Protein AF-A0A7J3L1S1-F1 (afdb_monomer)

Radius of gyration: 15.51 Å; Cα contacts (8 Å, |Δi|>4): 106; chains: 1; bounding box: 46×16×40 Å

pLDDT: mean 95.76, std 6.61, range [57.06, 98.81]

Structure (mmCIF, N/CA/C/O backbone):
data_AF-A0A7J3L1S1-F1
#
_entry.id   AF-A0A7J3L1S1-F1
#
loop_
_atom_site.group_PDB
_atom_site.id
_atom_site.type_symbol
_atom_site.label_atom_id
_atom_site.label_alt_id
_atom_site.label_comp_id
_atom_site.label_asym_id
_atom_site.label_entity_id
_atom_site.label_seq_id
_atom_site.pdbx_PDB_ins_code
_atom_site.Cartn_x
_atom_site.Cartn_y
_atom_site.Cartn_z
_atom_site.occupancy
_atom_site.B_iso_or_equiv
_atom_site.auth_seq_id
_atom_site.auth_comp_id
_atom_site.auth_asym_id
_atom_site.auth_atom_id
_atom_site.pdbx_PDB_model_num
ATOM 1 N N . MET A 1 1 ? -27.375 1.795 19.978 1.00 57.06 1 MET A N 1
ATOM 2 C CA . MET A 1 1 ? -25.918 1.602 20.070 1.00 57.06 1 MET A CA 1
ATOM 3 C C . MET A 1 1 ? -25.307 2.555 19.079 1.00 57.06 1 MET A C 1
ATOM 5 O O . MET A 1 1 ? -25.793 2.612 17.955 1.00 57.06 1 MET A O 1
ATOM 9 N N . GLU A 1 2 ? -24.356 3.355 19.528 1.00 73.62 2 GLU A N 1
ATOM 10 C CA . GLU A 1 2 ? -23.560 4.195 18.642 1.00 73.62 2 GLU A CA 1
ATOM 11 C C . GLU A 1 2 ? -22.643 3.269 17.837 1.00 73.62 2 GLU A C 1
ATOM 13 O O . GLU A 1 2 ? -22.141 2.281 18.372 1.00 73.62 2 GLU A O 1
ATOM 18 N N . SER A 1 3 ? -22.545 3.484 16.529 1.00 80.62 3 SER A N 1
ATOM 19 C CA . SER A 1 3 ? -21.668 2.691 15.669 1.00 80.62 3 SER A CA 1
ATOM 20 C C . SER A 1 3 ? -20.229 3.158 15.855 1.00 80.62 3 SER A C 1
ATOM 22 O O . SER A 1 3 ? -19.973 4.352 15.697 1.00 80.62 3 SER A O 1
ATOM 24 N N . ASP A 1 4 ? -19.305 2.235 16.126 1.00 87.75 4 ASP A N 1
ATOM 25 C CA . ASP A 1 4 ? -17.877 2.545 16.201 1.00 87.75 4 ASP A CA 1
ATOM 26 C C . ASP A 1 4 ? -17.388 3.185 14.891 1.00 87.75 4 ASP A C 1
ATOM 28 O O . ASP A 1 4 ? -17.614 2.667 13.792 1.00 87.75 4 ASP A O 1
ATOM 32 N N . ILE A 1 5 ? -16.707 4.327 15.005 1.00 95.00 5 ILE A N 1
ATOM 33 C CA . ILE A 1 5 ? -16.059 4.997 13.873 1.00 95.00 5 ILE A CA 1
ATOM 34 C C . ILE A 1 5 ? -14.650 4.432 13.716 1.00 95.00 5 ILE A C 1
ATOM 36 O O . ILE A 1 5 ? -13.902 4.321 14.687 1.00 95.00 5 ILE A O 1
ATOM 40 N N . TYR A 1 6 ? -14.258 4.145 12.477 1.00 96.94 6 TYR A N 1
ATOM 41 C CA . TYR A 1 6 ? -12.900 3.738 12.133 1.00 96.94 6 TYR A CA 1
ATOM 42 C C . TYR A 1 6 ? -12.324 4.619 11.028 1.00 96.94 6 TYR A C 1
ATOM 44 O O . TYR A 1 6 ? -13.036 5.070 10.131 1.00 96.94 6 TYR A O 1
ATOM 52 N N . PHE A 1 7 ? -11.008 4.805 11.065 1.00 97.81 7 PHE A N 1
ATOM 53 C CA . PHE A 1 7 ? -10.239 5.483 10.029 1.00 97.81 7 PHE A CA 1
ATOM 54 C C . PHE A 1 7 ? -9.275 4.507 9.361 1.00 97.81 7 PHE A C 1
ATOM 56 O O . PHE A 1 7 ? -8.709 3.628 10.015 1.00 97.81 7 PHE A O 1
ATOM 63 N N . ILE A 1 8 ? -9.055 4.689 8.059 1.00 98.25 8 ILE A N 1
ATOM 64 C CA . ILE A 1 8 ? -8.048 3.944 7.304 1.00 98.25 8 ILE A CA 1
ATOM 65 C C . ILE A 1 8 ? -6.908 4.892 6.937 1.00 98.25 8 ILE A C 1
ATOM 67 O O . ILE A 1 8 ? -7.120 5.895 6.259 1.00 98.25 8 ILE A O 1
ATOM 71 N N . GLY A 1 9 ? -5.696 4.559 7.379 1.00 98.38 9 GLY A N 1
ATOM 72 C CA . GLY A 1 9 ? -4.464 5.240 6.980 1.00 98.38 9 GLY A CA 1
ATOM 73 C C . GLY A 1 9 ? -3.736 4.442 5.905 1.00 98.38 9 GLY A C 1
ATOM 74 O O . GLY A 1 9 ? -3.583 3.229 6.051 1.00 98.38 9 GLY A O 1
ATOM 75 N N . ILE A 1 10 ? -3.284 5.103 4.836 1.00 98.62 10 ILE A N 1
ATOM 76 C CA . IL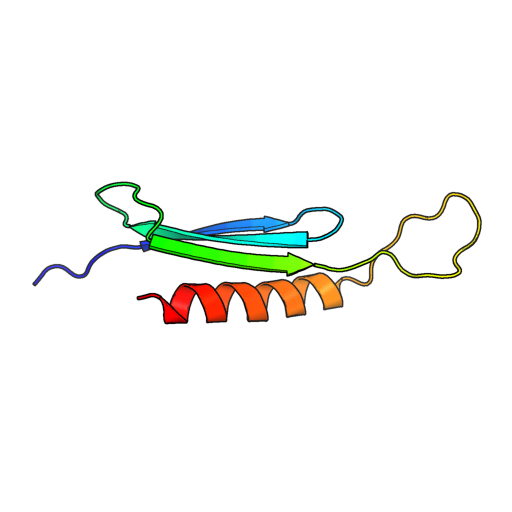E A 1 10 ? -2.574 4.465 3.718 1.00 98.62 10 ILE A CA 1
ATOM 77 C C . ILE A 1 10 ? -1.262 5.199 3.467 1.00 98.62 10 ILE A C 1
ATOM 79 O O . ILE A 1 10 ? -1.251 6.413 3.282 1.00 98.62 10 ILE A O 1
ATOM 83 N N . ASP A 1 11 ? -0.174 4.436 3.433 1.00 98.56 11 ASP A N 1
ATOM 84 C CA . ASP A 1 11 ? 1.168 4.885 3.074 1.00 98.56 11 ASP A CA 1
ATOM 85 C C . ASP A 1 11 ? 1.591 4.174 1.781 1.00 98.56 11 ASP A C 1
ATOM 87 O O . ASP A 1 11 ? 1.791 2.955 1.770 1.00 98.56 11 ASP A O 1
ATOM 91 N N . LEU A 1 12 ? 1.666 4.931 0.682 1.00 97.94 12 LEU A N 1
ATOM 92 C CA . LEU A 1 12 ? 2.130 4.463 -0.625 1.00 97.94 12 LEU A CA 1
ATOM 93 C C . LEU A 1 12 ? 3.644 4.685 -0.724 1.00 97.94 12 LEU A C 1
ATOM 95 O O . LEU A 1 12 ? 4.112 5.712 -1.217 1.00 97.94 12 LEU A O 1
ATOM 99 N N . GLY A 1 13 ? 4.414 3.712 -0.244 1.00 96.81 13 GLY A N 1
ATOM 100 C CA . GLY A 1 13 ? 5.868 3.735 -0.326 1.00 96.81 13 GLY A CA 1
ATOM 101 C C . GLY A 1 13 ? 6.389 3.292 -1.693 1.00 96.81 13 GLY A C 1
ATOM 102 O O . GLY A 1 13 ? 5.676 2.708 -2.509 1.00 96.81 13 GLY A O 1
ATOM 103 N N . THR A 1 14 ? 7.684 3.502 -1.927 1.00 96.00 14 THR A N 1
ATOM 104 C CA . THR A 1 14 ? 8.339 3.131 -3.194 1.00 96.00 14 THR A CA 1
ATOM 105 C C . THR A 1 14 ? 8.313 1.627 -3.462 1.00 96.00 14 THR A C 1
ATOM 107 O O . THR A 1 14 ? 8.209 1.224 -4.609 1.00 96.00 14 THR A O 1
ATOM 110 N N . GLN A 1 15 ? 8.409 0.781 -2.434 1.00 95.75 15 GLN A N 1
ATOM 111 C CA . GLN A 1 15 ? 8.484 -0.682 -2.608 1.00 95.75 15 GLN A CA 1
ATOM 112 C C . GLN A 1 15 ? 7.408 -1.449 -1.837 1.00 95.75 15 GLN A C 1
ATOM 114 O O . GLN A 1 15 ? 7.414 -2.678 -1.797 1.00 95.75 15 GLN A O 1
ATOM 119 N N . SER A 1 16 ? 6.496 -0.732 -1.188 1.00 98.06 16 SER A N 1
ATOM 120 C CA . SER A 1 16 ? 5.388 -1.350 -0.477 1.00 98.06 16 SER A CA 1
ATOM 121 C C . SER A 1 16 ? 4.286 -0.345 -0.197 1.00 98.06 16 SER A C 1
ATOM 123 O O . SER A 1 16 ? 4.589 0.806 0.124 1.00 98.06 16 SER A O 1
ATOM 125 N N . MET A 1 17 ? 3.046 -0.816 -0.164 1.00 98.69 17 MET A N 1
ATOM 126 C CA . MET A 1 17 ? 1.931 -0.0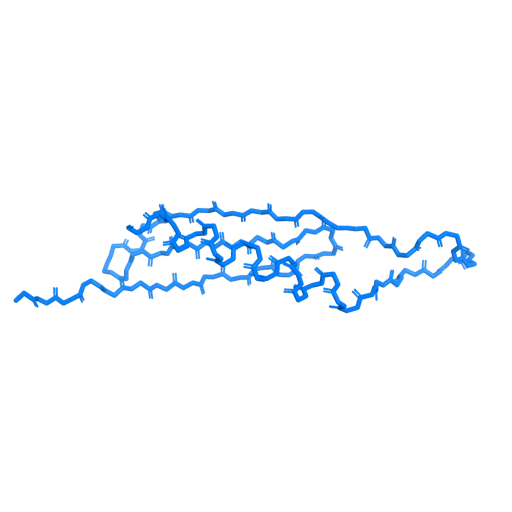99 0.434 1.00 98.69 17 MET A CA 1
ATOM 127 C C . MET A 1 17 ? 1.653 -0.651 1.824 1.00 98.69 17 MET A C 1
ATOM 129 O O . MET A 1 17 ? 1.568 -1.864 2.008 1.00 98.69 17 MET A O 1
ATOM 133 N N . LYS A 1 18 ? 1.462 0.241 2.794 1.00 98.75 18 LYS A N 1
ATOM 134 C CA . LYS A 1 18 ? 1.029 -0.109 4.149 1.00 98.75 18 LYS A CA 1
ATOM 135 C C . LYS A 1 18 ? -0.348 0.479 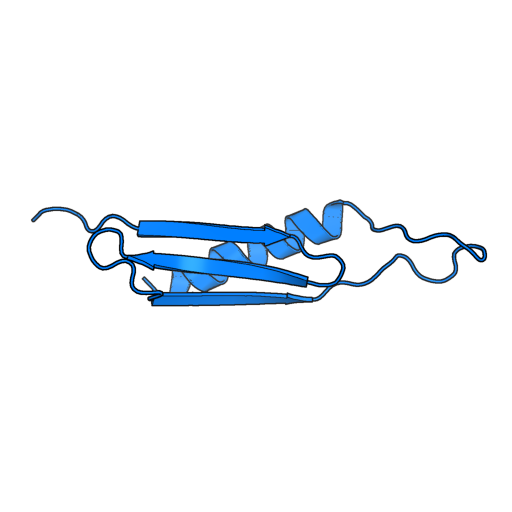4.406 1.00 98.75 18 LYS A C 1
ATOM 137 O O . LYS A 1 18 ? -0.618 1.623 4.045 1.00 98.75 18 LYS A O 1
ATOM 142 N N . THR A 1 19 ? -1.206 -0.289 5.062 1.00 98.81 19 THR A N 1
ATOM 143 C CA . THR A 1 19 ? -2.552 0.152 5.434 1.00 98.81 19 THR A CA 1
ATOM 144 C C . THR A 1 19 ? -2.805 -0.142 6.902 1.00 98.81 19 THR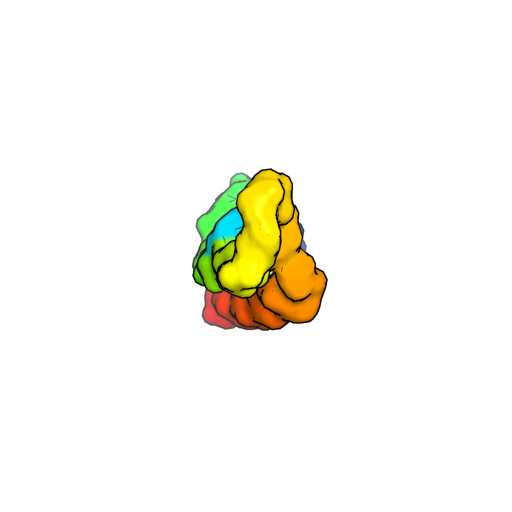 A C 1
ATOM 146 O O . THR A 1 19 ? -2.500 -1.235 7.379 1.00 98.81 19 THR A O 1
ATOM 149 N N . LEU A 1 20 ? -3.351 0.838 7.616 1.00 98.62 20 LEU A N 1
ATOM 150 C CA . LEU A 1 20 ? -3.724 0.744 9.024 1.00 98.62 20 LEU A CA 1
ATOM 151 C C . LEU A 1 20 ? -5.228 0.969 9.171 1.00 98.62 20 LEU A C 1
ATOM 153 O O . LEU A 1 20 ? -5.773 1.869 8.538 1.00 98.62 20 LEU A O 1
ATOM 157 N N . LEU A 1 21 ? -5.866 0.194 10.044 1.00 98.44 21 LEU A N 1
ATOM 158 C CA . LEU A 1 21 ? -7.213 0.455 10.546 1.00 98.44 21 LEU A CA 1
ATOM 159 C C . LEU A 1 21 ? -7.102 0.981 11.976 1.00 98.44 21 LEU A C 1
ATOM 161 O O . LEU A 1 21 ? -6.462 0.351 12.822 1.00 98.44 21 LEU A O 1
ATOM 165 N N . VAL A 1 22 ? -7.708 2.135 12.233 1.00 98.06 22 VAL A N 1
ATOM 166 C CA . VAL A 1 22 ? -7.600 2.872 13.494 1.00 98.06 22 VAL A CA 1
ATOM 167 C C . VAL A 1 22 ? -8.993 3.066 14.083 1.00 98.06 22 VAL A C 1
ATOM 169 O O . VAL A 1 22 ? -9.873 3.580 13.396 1.00 98.06 22 VAL A O 1
ATOM 172 N N . GLN A 1 23 ? -9.198 2.664 15.339 1.00 96.56 23 GLN A N 1
ATOM 173 C CA . GLN A 1 23 ? -10.445 2.925 16.065 1.00 96.56 23 GLN A CA 1
ATOM 174 C C . GLN A 1 23 ? -10.512 4.417 16.425 1.00 96.56 23 GLN A C 1
ATOM 176 O O . GLN A 1 23 ? -9.534 4.994 16.905 1.00 96.56 23 GLN A O 1
ATOM 181 N N . GLY A 1 24 ? -11.644 5.053 16.127 1.00 95.44 24 GLY A N 1
ATOM 182 C CA . GLY A 1 24 ? -11.763 6.508 16.060 1.00 95.44 24 GLY A CA 1
ATOM 183 C C . GLY A 1 24 ? -11.744 7.234 17.402 1.00 95.44 24 GLY A C 1
ATOM 184 O O . GLY A 1 24 ? -11.277 8.366 17.457 1.00 95.44 24 GLY A O 1
ATOM 185 N N . GLU A 1 25 ? -12.204 6.602 18.480 1.00 94.75 25 GLU A N 1
ATOM 186 C CA . GLU A 1 25 ? -12.265 7.229 19.809 1.00 94.75 25 GLU A CA 1
ATOM 187 C C . GLU A 1 25 ? -10.937 7.132 20.570 1.00 94.75 25 GLU A C 1
ATOM 189 O O . GLU A 1 25 ? -10.506 8.063 21.243 1.00 94.75 25 GLU A O 1
ATOM 194 N N . THR A 1 26 ? -10.281 5.983 20.461 1.00 95.50 26 THR A N 1
ATOM 195 C CA . THR A 1 26 ? -9.076 5.608 21.207 1.00 95.50 26 THR A CA 1
ATOM 196 C C . THR A 1 26 ? -7.801 5.882 20.419 1.00 95.50 26 THR A C 1
ATOM 198 O O . THR A 1 26 ? -6.721 5.933 21.004 1.00 95.50 26 THR A O 1
ATOM 201 N N . GLY A 1 27 ? -7.893 6.000 19.090 1.00 95.88 27 GLY A N 1
ATOM 202 C CA . GLY A 1 27 ? -6.732 6.051 18.201 1.00 95.88 27 GLY A CA 1
ATOM 203 C C . GLY A 1 27 ? -5.961 4.729 18.123 1.00 95.88 27 GLY A C 1
ATOM 204 O O . GLY A 1 27 ? -4.856 4.693 17.577 1.00 95.88 27 GLY A O 1
ATOM 205 N N . ALA A 1 28 ? -6.502 3.635 18.669 1.00 96.56 28 ALA A N 1
ATOM 206 C CA . ALA A 1 28 ? -5.834 2.343 18.662 1.00 96.56 28 ALA A CA 1
ATOM 207 C C . ALA A 1 28 ? -5.753 1.778 17.239 1.00 96.56 28 ALA A C 1
ATOM 209 O O . ALA A 1 28 ? -6.747 1.730 16.513 1.00 96.56 28 ALA A O 1
ATOM 210 N N . VAL A 1 29 ? -4.573 1.291 16.850 1.00 97.69 29 VAL A N 1
ATOM 211 C CA . VAL A 1 29 ? -4.413 0.557 15.591 1.00 97.69 29 VAL A CA 1
ATOM 212 C C . VAL A 1 29 ? -4.915 -0.870 15.787 1.00 97.69 29 VAL A C 1
ATOM 214 O O . VAL A 1 29 ? -4.247 -1.684 16.422 1.00 97.69 29 VAL A O 1
ATOM 217 N N . VAL A 1 30 ? -6.077 -1.166 15.216 1.00 97.38 30 VAL A N 1
ATOM 218 C CA . VAL A 1 30 ? -6.770 -2.457 15.344 1.00 97.38 30 VAL A CA 1
ATOM 219 C C . VAL A 1 30 ? -6.514 -3.396 14.161 1.00 97.38 30 VAL A C 1
ATOM 221 O O . VAL A 1 30 ? -6.741 -4.596 14.262 1.00 97.38 30 VAL A O 1
ATOM 224 N N . GLY A 1 31 ? -5.977 -2.882 13.051 1.00 97.75 31 GLY A N 1
ATOM 225 C CA . GLY A 1 31 ? -5.630 -3.680 11.876 1.00 97.75 31 GLY A CA 1
ATOM 226 C C . GLY A 1 31 ? -4.427 -3.114 11.133 1.00 97.75 31 GLY A C 1
ATOM 227 O O . GLY A 1 31 ? -4.206 -1.902 11.116 1.00 97.75 31 GLY A O 1
ATOM 228 N N . LYS A 1 32 ? -3.631 -4.000 10.531 1.00 98.50 32 LYS A N 1
ATOM 229 C CA . LYS A 1 32 ? -2.465 -3.653 9.710 1.00 98.50 32 LYS A CA 1
ATOM 230 C C . LYS A 1 32 ? -2.367 -4.628 8.544 1.00 98.50 32 LYS A C 1
ATOM 232 O O . LYS A 1 32 ? -2.555 -5.821 8.752 1.00 98.50 32 LYS A O 1
ATOM 237 N N . ALA A 1 33 ? -2.033 -4.119 7.367 1.00 98.69 33 ALA A N 1
ATOM 238 C CA . ALA A 1 33 ? -1.708 -4.913 6.190 1.00 98.69 33 ALA A CA 1
ATOM 239 C C . ALA A 1 33 ? -0.556 -4.253 5.425 1.00 98.69 33 ALA A C 1
ATOM 241 O O . ALA A 1 33 ? -0.328 -3.042 5.528 1.00 98.69 33 ALA A O 1
ATOM 242 N N . THR A 1 34 ? 0.205 -5.044 4.678 1.00 98.62 34 THR A N 1
ATOM 243 C CA . THR A 1 34 ? 1.304 -4.547 3.845 1.00 98.62 34 THR A CA 1
ATOM 244 C C . THR A 1 34 ? 1.396 -5.381 2.584 1.00 98.62 34 THR A C 1
ATOM 246 O O . THR A 1 34 ? 1.355 -6.605 2.664 1.00 98.62 34 THR A O 1
ATOM 249 N N . GLU A 1 35 ? 1.557 -4.717 1.443 1.00 98.75 35 GLU A N 1
ATOM 250 C CA . GLU A 1 35 ? 1.863 -5.376 0.179 1.00 98.75 35 GLU A CA 1
ATOM 251 C C . GLU A 1 35 ? 3.129 -4.801 -0.434 1.00 98.75 35 GLU A C 1
ATOM 253 O O . GLU A 1 35 ? 3.239 -3.587 -0.592 1.00 98.75 35 GLU A O 1
ATOM 258 N N . SER A 1 36 ? 4.073 -5.674 -0.783 1.00 98.31 36 SER A N 1
ATOM 259 C CA . SER A 1 36 ? 5.325 -5.295 -1.441 1.00 98.31 36 SER A CA 1
ATOM 260 C C . SER A 1 36 ? 5.183 -5.325 -2.960 1.00 98.31 36 SER A C 1
ATOM 262 O O . SER A 1 36 ? 4.526 -6.204 -3.512 1.00 98.31 36 SER A O 1
ATOM 264 N N . TYR A 1 37 ? 5.855 -4.402 -3.641 1.00 97.62 37 TYR A N 1
ATOM 265 C CA . TYR A 1 37 ? 5.940 -4.351 -5.101 1.00 97.62 37 TYR A CA 1
ATOM 266 C C . TYR A 1 37 ? 7.283 -3.761 -5.551 1.00 97.62 37 TYR A C 1
ATOM 268 O O . TYR A 1 37 ? 7.964 -3.062 -4.800 1.00 97.62 37 TYR A O 1
ATOM 276 N N . GLY A 1 38 ? 7.687 -4.084 -6.780 1.00 95.31 38 GLY A N 1
ATOM 277 C CA . GLY A 1 38 ? 8.986 -3.712 -7.342 1.00 95.31 38 GLY A CA 1
ATOM 278 C C . GLY A 1 38 ? 8.964 -2.479 -8.246 1.00 95.31 38 GLY A C 1
ATOM 279 O O . GLY A 1 38 ? 7.934 -1.833 -8.452 1.00 95.31 38 GLY A O 1
ATOM 280 N N . LEU A 1 39 ? 10.141 -2.168 -8.789 1.00 96.62 39 LEU A N 1
ATOM 281 C CA . LEU A 1 39 ? 10.286 -1.338 -9.985 1.00 96.62 39 LEU A CA 1
ATOM 282 C C . LEU A 1 39 ? 10.134 -2.224 -11.229 1.00 96.62 39 LEU A C 1
ATOM 284 O O . LEU A 1 39 ? 10.297 -3.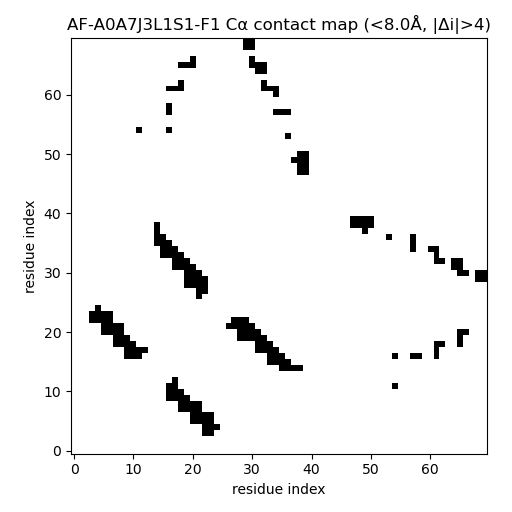441 -11.146 1.00 96.62 39 LEU A O 1
ATOM 288 N N . ILE A 1 40 ? 9.867 -1.613 -12.379 1.00 96.75 40 ILE A N 1
ATOM 289 C CA . ILE A 1 40 ? 9.921 -2.303 -13.669 1.00 96.75 40 ILE A CA 1
ATOM 290 C C . ILE A 1 40 ? 11.366 -2.759 -13.914 1.00 96.75 40 ILE A C 1
ATOM 292 O O . ILE A 1 40 ? 12.304 -1.959 -13.875 1.00 96.75 40 ILE A O 1
ATOM 296 N N . GLU A 1 41 ? 11.547 -4.056 -14.146 1.00 95.31 41 GLU A N 1
ATOM 297 C CA . GLU A 1 41 ? 12.861 -4.648 -14.385 1.00 95.31 41 GLU A CA 1
ATOM 298 C C . GLU A 1 41 ? 13.365 -4.376 -15.811 1.00 95.31 41 GLU A C 1
ATOM 300 O O . GLU A 1 41 ? 12.590 -4.122 -16.732 1.00 95.31 41 GLU A O 1
ATOM 305 N N . ASN A 1 42 ? 14.682 -4.492 -16.009 1.00 96.50 42 ASN A N 1
ATOM 306 C CA . ASN A 1 42 ? 15.346 -4.429 -17.321 1.00 96.50 42 ASN A CA 1
ATOM 307 C C . ASN A 1 42 ? 15.229 -3.088 -18.076 1.00 96.50 42 ASN A C 1
ATOM 309 O O . ASN A 1 42 ? 15.425 -3.046 -19.291 1.00 96.50 42 ASN A O 1
ATOM 313 N N . LEU A 1 43 ? 14.960 -1.983 -17.375 1.00 96.94 43 LEU A N 1
ATOM 314 C CA . LEU A 1 43 ? 15.048 -0.637 -17.949 1.00 96.94 43 LEU A CA 1
ATOM 315 C C . LEU A 1 43 ? 16.508 -0.151 -18.064 1.00 96.94 43 LEU A C 1
ATOM 317 O O . LEU A 1 43 ? 17.379 -0.635 -17.332 1.00 96.94 43 LEU A O 1
ATOM 321 N N . PRO A 1 44 ? 16.801 0.819 -18.955 1.00 98.06 44 PRO A N 1
ATOM 322 C CA . PRO A 1 44 ? 18.136 1.399 -19.070 1.00 98.06 44 PRO A CA 1
ATOM 323 C C . PRO A 1 44 ? 18.656 1.996 -17.745 1.00 98.06 44 PRO A C 1
ATOM 325 O O . PRO A 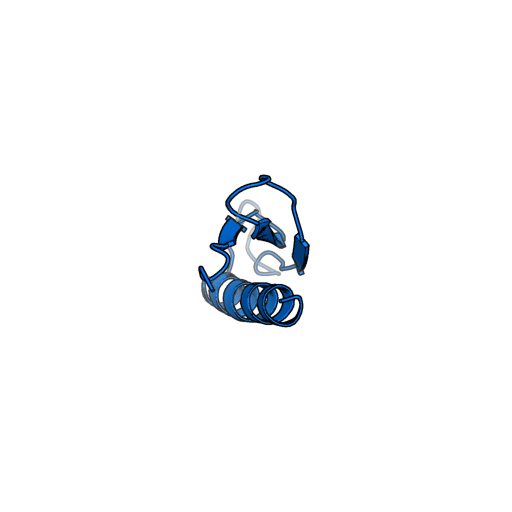1 44 ? 17.864 2.413 -16.892 1.00 98.06 44 PRO A O 1
ATOM 328 N N . PRO A 1 45 ? 19.987 2.099 -17.556 1.00 96.75 45 PRO A N 1
ATOM 329 C CA . PRO A 1 45 ? 20.569 2.684 -16.350 1.00 96.75 45 PRO A CA 1
ATOM 330 C C . PRO A 1 45 ? 20.030 4.088 -16.045 1.00 96.75 45 PRO A C 1
ATOM 332 O O . PRO A 1 45 ? 19.998 4.955 -16.914 1.00 96.75 45 PRO A O 1
ATOM 335 N N . GLY A 1 46 ? 19.639 4.315 -14.788 1.00 96.69 46 GLY A N 1
ATOM 336 C CA . GLY A 1 46 ? 19.087 5.590 -14.313 1.00 96.69 46 GLY A CA 1
ATOM 337 C C . GLY A 1 46 ? 17.558 5.636 -14.239 1.00 96.69 46 GLY A C 1
ATOM 338 O O . GLY A 1 46 ? 17.024 6.491 -13.535 1.00 96.69 46 GLY A O 1
ATOM 339 N N . HIS A 1 47 ? 16.855 4.694 -14.871 1.00 97.12 47 HIS A N 1
ATOM 340 C CA . HIS A 1 47 ? 15.398 4.605 -14.790 1.00 97.12 47 HIS A CA 1
ATOM 341 C C . HIS A 1 47 ? 14.945 3.972 -13.467 1.00 97.12 47 HIS A C 1
ATOM 343 O O . HIS A 1 47 ? 15.519 2.989 -12.995 1.00 97.12 47 HIS A O 1
ATOM 349 N N . LYS A 1 48 ? 13.899 4.547 -12.863 1.00 95.62 48 LYS A N 1
ATOM 350 C CA . LYS A 1 48 ? 13.255 4.062 -11.632 1.00 95.62 48 LYS A CA 1
ATOM 351 C C . LYS A 1 48 ? 11.745 4.232 -11.753 1.00 95.62 48 LYS A C 1
ATOM 353 O O . LYS A 1 48 ? 11.173 5.167 -11.202 1.00 95.62 48 LYS A O 1
ATOM 358 N N . GLU A 1 49 ? 11.127 3.351 -12.526 1.00 97.56 49 GLU A N 1
ATOM 359 C CA . GLU A 1 49 ? 9.711 3.439 -12.886 1.00 97.56 49 GLU A CA 1
ATOM 360 C C . GLU A 1 49 ? 8.910 2.275 -12.294 1.00 97.56 49 GLU A C 1
ATOM 362 O O . GLU A 1 49 ? 9.453 1.205 -12.009 1.00 97.56 49 GLU A O 1
ATOM 367 N N . GLN A 1 50 ? 7.611 2.496 -12.098 1.00 97.81 50 GLN A N 1
ATOM 368 C CA . GLN A 1 50 ? 6.644 1.509 -11.616 1.00 97.81 50 GLN A CA 1
ATOM 369 C C . GLN A 1 50 ? 5.414 1.541 -12.516 1.00 97.81 50 GLN A C 1
ATOM 371 O O . GLN A 1 50 ? 5.051 2.607 -13.011 1.00 97.81 50 GLN A O 1
ATOM 376 N N . ASP A 1 51 ? 4.756 0.397 -12.690 1.00 97.12 51 ASP A N 1
ATOM 377 C CA . ASP A 1 51 ? 3.428 0.349 -13.302 1.00 97.12 51 ASP A CA 1
ATOM 378 C C . ASP A 1 51 ? 2.386 0.825 -12.269 1.00 97.12 51 ASP A C 1
ATOM 380 O O . ASP A 1 51 ? 2.251 0.179 -11.228 1.00 97.12 51 ASP A O 1
ATOM 384 N N . PRO A 1 52 ? 1.626 1.912 -12.514 1.00 97.31 52 PRO A N 1
ATOM 385 C CA . PRO A 1 52 ? 0.607 2.397 -11.580 1.00 97.31 52 PRO A CA 1
ATOM 386 C C . PRO A 1 52 ? -0.436 1.343 -11.177 1.00 97.31 52 PRO A C 1
ATOM 388 O O . PRO A 1 52 ? -1.034 1.449 -10.103 1.00 97.31 52 PRO A O 1
ATOM 391 N N . GLN A 1 53 ? -0.650 0.310 -11.999 1.00 98.25 53 GLN A N 1
ATOM 392 C CA . GLN A 1 53 ? -1.555 -0.789 -11.681 1.00 98.25 53 GLN A CA 1
ATOM 393 C C . GLN A 1 53 ? -1.127 -1.546 -10.413 1.00 98.25 53 GLN A C 1
ATOM 395 O O . GLN A 1 53 ? -1.993 -1.934 -9.626 1.00 98.25 53 GLN A O 1
ATOM 400 N N . VAL A 1 54 ? 0.181 -1.667 -10.136 1.00 98.12 54 VAL A N 1
ATOM 401 C CA . VAL A 1 54 ? 0.665 -2.359 -8.923 1.00 98.12 54 VAL A CA 1
ATOM 402 C C . VAL A 1 54 ? 0.217 -1.645 -7.647 1.00 98.12 54 VAL A C 1
ATOM 404 O O . VAL A 1 54 ? -0.048 -2.293 -6.637 1.00 98.12 54 VAL A O 1
ATOM 407 N N . TRP A 1 55 ? 0.056 -0.318 -7.691 1.00 98.44 55 TRP A N 1
ATOM 408 C CA . TRP A 1 55 ? -0.447 0.463 -6.561 1.00 98.44 55 TRP A CA 1
ATOM 409 C C . TRP A 1 55 ? -1.943 0.237 -6.335 1.00 98.44 55 TRP A C 1
ATOM 411 O O . TRP A 1 55 ? -2.382 0.124 -5.191 1.00 98.44 55 TRP A O 1
ATOM 421 N N . ILE A 1 56 ? -2.730 0.140 -7.412 1.00 98.56 56 ILE A N 1
ATOM 422 C CA . ILE A 1 56 ? -4.173 -0.135 -7.338 1.00 98.56 56 ILE A CA 1
ATOM 423 C C . ILE A 1 56 ? -4.432 -1.536 -6.779 1.00 98.56 56 ILE A C 1
ATOM 425 O O . ILE A 1 56 ? -5.330 -1.721 -5.952 1.00 98.56 56 ILE A O 1
ATOM 429 N N . ASP A 1 57 ? -3.640 -2.518 -7.200 1.00 98.56 57 ASP A N 1
ATOM 430 C CA . ASP A 1 57 ? -3.772 -3.893 -6.725 1.00 98.56 57 ASP A CA 1
ATOM 431 C C . ASP A 1 57 ? -3.333 -4.023 -5.264 1.00 98.56 57 ASP A C 1
ATOM 433 O O . ASP A 1 57 ? -4.059 -4.621 -4.464 1.00 98.56 57 ASP A O 1
ATOM 437 N N . ALA A 1 58 ? -2.228 -3.370 -4.886 1.00 98.69 58 ALA A N 1
ATOM 438 C CA . ALA A 1 58 ? -1.794 -3.277 -3.496 1.00 98.69 58 ALA A CA 1
ATOM 439 C C . ALA A 1 58 ? -2.865 -2.624 -2.611 1.00 98.69 58 ALA A C 1
ATOM 441 O O . ALA A 1 58 ? -3.237 -3.207 -1.596 1.00 98.69 58 ALA A O 1
ATOM 442 N N . PHE A 1 59 ? -3.447 -1.497 -3.040 1.00 98.69 59 PHE A N 1
ATOM 443 C CA . PHE A 1 59 ? -4.547 -0.825 -2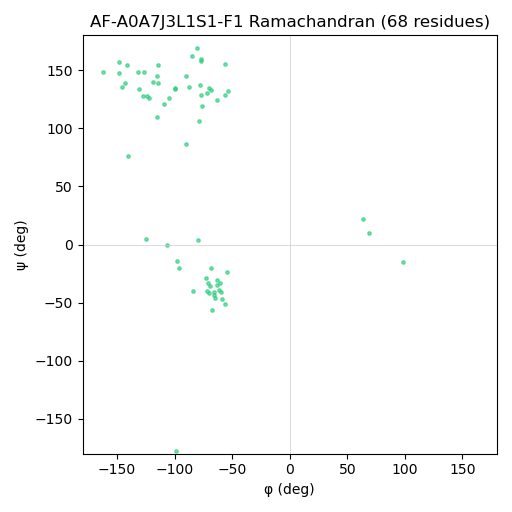.336 1.00 98.69 59 PHE A CA 1
ATOM 444 C C . PHE A 1 59 ? -5.732 -1.756 -2.109 1.00 98.69 59 PHE A C 1
ATOM 446 O O . PHE A 1 59 ? -6.217 -1.905 -0.988 1.00 98.69 59 PHE A O 1
ATOM 453 N N . ARG A 1 60 ? -6.200 -2.425 -3.168 1.00 98.62 60 ARG A N 1
ATOM 454 C CA . ARG A 1 60 ? -7.336 -3.348 -3.068 1.00 98.62 60 ARG A CA 1
ATOM 455 C C . ARG A 1 60 ? -7.035 -4.500 -2.117 1.00 98.62 60 ARG A C 1
ATOM 457 O O . ARG A 1 60 ? -7.936 -4.913 -1.388 1.00 98.62 60 ARG A O 1
ATOM 464 N N . LYS A 1 61 ? -5.810 -5.028 -2.136 1.00 98.69 61 LYS A N 1
ATOM 465 C CA . LYS A 1 61 ? -5.385 -6.125 -1.265 1.00 98.69 61 LYS A CA 1
ATOM 466 C C . LYS A 1 61 ? -5.340 -5.685 0.196 1.00 98.69 61 LYS A C 1
ATOM 468 O O . LYS A 1 61 ? -6.032 -6.274 1.023 1.00 98.69 61 LYS A O 1
ATOM 473 N N . THR A 1 62 ? -4.582 -4.636 0.505 1.00 98.75 62 THR A N 1
ATOM 474 C CA . THR A 1 62 ? -4.337 -4.214 1.887 1.00 98.75 62 THR A CA 1
ATOM 475 C C . THR A 1 62 ? -5.587 -3.638 2.545 1.00 98.75 62 THR A C 1
ATOM 47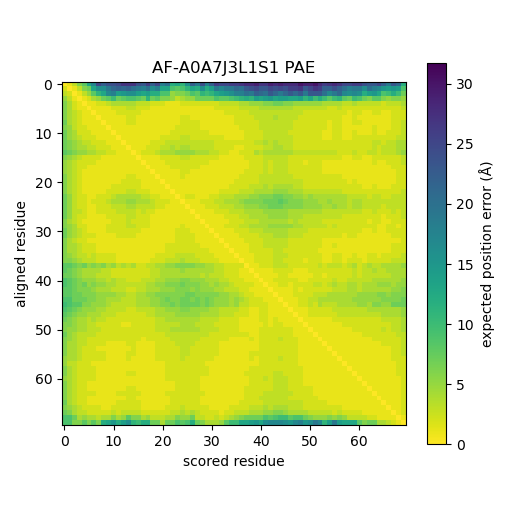7 O O . THR A 1 62 ? -5.827 -3.912 3.718 1.00 98.75 62 THR A O 1
ATOM 480 N N . VAL A 1 63 ? -6.438 -2.915 1.803 1.00 98.50 63 VAL A N 1
ATOM 481 C CA . VAL A 1 63 ? -7.724 -2.420 2.324 1.00 98.50 63 VAL A CA 1
ATOM 482 C C . VAL A 1 63 ? -8.660 -3.578 2.663 1.00 98.50 63 VAL A C 1
ATOM 484 O O . VAL A 1 63 ? -9.229 -3.600 3.751 1.00 98.50 63 VAL A O 1
ATOM 487 N N . LYS A 1 64 ? -8.798 -4.575 1.778 1.00 98.50 64 LYS A N 1
ATOM 488 C CA . LYS A 1 64 ? -9.613 -5.767 2.074 1.00 98.50 64 LYS A CA 1
ATOM 489 C C . LYS A 1 64 ? -9.097 -6.517 3.299 1.00 98.50 64 LYS A C 1
ATOM 491 O O . LYS A 1 64 ? -9.899 -6.966 4.110 1.00 98.50 64 LYS A O 1
ATOM 496 N N . GLU A 1 65 ? -7.781 -6.640 3.437 1.00 98.56 65 GLU A N 1
ATOM 497 C CA . GLU A 1 65 ? -7.167 -7.338 4.564 1.00 98.56 65 GLU A CA 1
ATOM 498 C C . GLU A 1 65 ? -7.411 -6.622 5.896 1.00 98.56 65 GLU A C 1
ATOM 500 O O . GLU A 1 65 ? -7.760 -7.282 6.872 1.00 98.56 65 GLU A O 1
ATOM 505 N N . VAL A 1 66 ? -7.288 -5.289 5.963 1.00 98.25 66 VAL A N 1
ATOM 506 C CA . VAL A 1 66 ? -7.590 -4.576 7.217 1.00 98.25 66 VAL A CA 1
ATOM 507 C C . VAL A 1 66 ? -9.084 -4.558 7.533 1.00 98.25 66 VAL A C 1
ATOM 509 O O . VAL A 1 66 ? -9.447 -4.641 8.701 1.00 98.25 66 VAL A O 1
ATOM 512 N N . LEU A 1 67 ? -9.955 -4.515 6.518 1.00 96.94 67 LEU A N 1
ATOM 513 C CA . LEU A 1 67 ? -11.406 -4.614 6.707 1.00 96.94 67 LEU A CA 1
ATOM 514 C C . LEU A 1 67 ? -11.845 -6.007 7.172 1.00 96.94 67 LEU A C 1
ATOM 516 O O . LEU A 1 67 ? -12.907 -6.136 7.760 1.00 96.94 67 LEU A O 1
ATOM 520 N N . SER A 1 68 ? -11.037 -7.052 6.974 1.00 96.44 68 SER A N 1
ATOM 521 C CA . SER A 1 68 ? -11.312 -8.373 7.549 1.00 96.44 68 SER A CA 1
ATOM 522 C C . SER A 1 68 ? -10.920 -8.481 9.034 1.00 96.44 68 SER A C 1
ATOM 524 O O . SER A 1 68 ? -10.921 -9.587 9.577 1.00 96.44 68 SER A O 1
ATOM 526 N N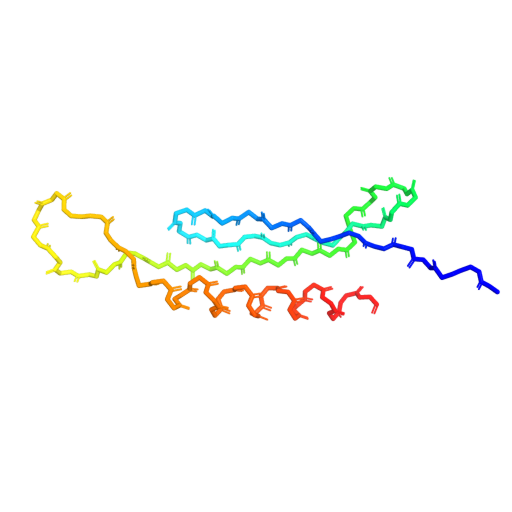 . LYS A 1 69 ? -10.470 -7.383 9.661 1.00 87.25 69 LYS A N 1
ATOM 527 C CA . LYS A 1 69 ? -10.069 -7.308 11.080 1.00 87.25 69 LYS A CA 1
ATOM 528 C C . LYS A 1 69 ? -11.085 -6.564 11.954 1.00 87.25 69 LYS A C 1
ATOM 530 O O . LYS A 1 69 ? -10.822 -6.417 13.145 1.00 87.25 69 LYS A O 1
ATOM 535 N N . THR A 1 70 ? -12.179 -6.077 11.366 1.00 75.25 70 THR A N 1
ATOM 536 C CA . THR A 1 70 ? -13.334 -5.519 12.088 1.00 75.25 70 THR A CA 1
ATOM 537 C C . THR A 1 70 ? -14.222 -6.621 12.630 1.00 75.25 70 THR A C 1
ATOM 539 O O . THR A 1 70 ? -14.473 -7.572 11.852 1.00 75.25 70 THR A O 1
#

Nearest PDB structures (foldseek):
  3p4i-assembly1_B  TM=6.961E-01  e=1.123E-01  Mycobacterium avium
  4fwl-assembly1_A-2  TM=8.510E-01  e=2.927E-01  Salmonella enterica subsp. enterica serovar Typhimurium str. LT2
  3r9p-assembly1_A  TM=5.488E-01  e=1.609E-01  Mycobacterium avium subsp. paratuberculosis
  8y0d-assembly1_A  TM=6.317E-01  e=2.597E-01  Staphylococcus aureus
  7fj7-assembly1_B  TM=4.865E-01  e=1.609E-01  Klebsiella pneumoniae

Foldseek 3Di:
DDDWDWDWDWDDDLFKIKIFIATDPPRDGQFIDMDGHAFDPDDPPPDGHHDVVVVVVRCVVGVVRRVVRD

Mean predicted aligned error: 3.21 Å

Secondary structure (DSSP, 8-state):
-PPPPEEEEEEE-SSEEEEEEEETTT--EEEEEEEE--PPTTPPTT-----HHHHHHHHHHHHHHHHTT-

Sequence (70 aa):
MESDIYFIGIDLGTQSMKTLLVQGETGAVVGKATESYGLIENLPPGHKEQDPQVWIDAFRKTVKEVLSKT

Solvent-accessible surface area (backbone atoms only — not comparable to full-atom values): 4239 Å² total; per-residue (Å²): 132,86,78,88,52,71,45,78,48,77,47,85,51,89,51,32,36,39,29,36,27,25,39,61,90,80,65,45,75,68,23,69,29,71,35,78,51,69,62,64,78,93,61,64,93,90,69,86,48,63,64,71,63,60,56,55,51,35,50,56,51,22,53,53,53,23,62,71,56,113